Protein AF-G8FZR5-F1 (afdb_monomer_lite)

Organism: Plutella xylostella (NCBI:txid51655)

InterPro domains:
  IPR006170 Pheromone/general odorant binding protein [PF01395] (1-68)
  IPR036728 Pheromone/general odorant binding protein superfamily [G3DSA:1.10.238.20] (1-79)
  IPR036728 Pheromone/general odorant binding protein superfamily [SSF47565] (1-72)

Structure (mmCIF, N/CA/C/O backbone):
data_AF-G8FZR5-F1
#
_entry.id   AF-G8FZR5-F1
#
loop_
_atom_site.group_PDB
_atom_site.id
_atom_site.type_symbol
_atom_site.label_atom_id
_atom_site.label_alt_id
_atom_site.label_comp_id
_atom_site.label_asym_id
_atom_site.label_entity_id
_atom_site.label_seq_id
_atom_site.pdbx_PDB_ins_code
_atom_site.Cartn_x
_atom_site.Cartn_y
_atom_site.Cartn_z
_atom_site.occupancy
_atom_site.B_iso_or_equiv
_atom_site.auth_seq_id
_atom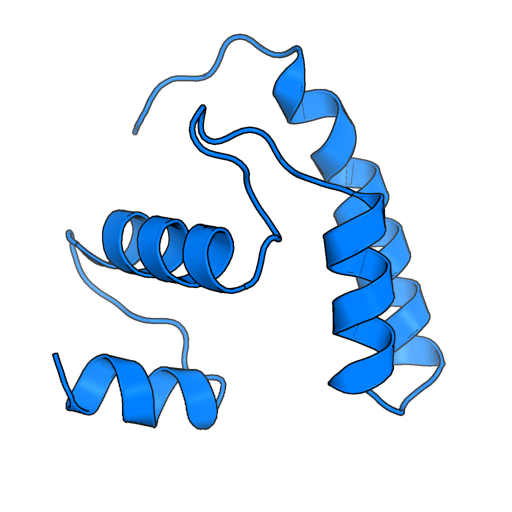_site.auth_comp_id
_atom_site.auth_asym_id
_atom_site.auth_atom_id
_atom_site.pdbx_PDB_model_num
ATOM 1 N N . THR A 1 1 ? -1.605 -16.698 -8.003 1.00 71.25 1 THR A N 1
ATOM 2 C CA . THR A 1 1 ? -2.502 -17.874 -8.056 1.00 71.25 1 THR A CA 1
ATOM 3 C C . THR A 1 1 ? -3.684 -17.660 -7.119 1.00 71.25 1 THR A C 1
ATOM 5 O O . THR A 1 1 ? -3.687 -16.674 -6.388 1.00 71.25 1 THR A O 1
ATOM 8 N N . GLU A 1 2 ? -4.709 -18.519 -7.138 1.00 78.31 2 GLU A N 1
ATOM 9 C CA . GLU A 1 2 ? -5.834 -18.412 -6.186 1.00 78.31 2 GLU A CA 1
ATOM 10 C C . GLU A 1 2 ? -5.381 -18.529 -4.722 1.00 78.31 2 GLU A C 1
ATOM 12 O O . GLU A 1 2 ? -5.915 -17.838 -3.849 1.00 78.31 2 GLU A O 1
ATOM 17 N N . ASP A 1 3 ? -4.361 -19.347 -4.460 1.00 77.06 3 ASP A N 1
ATOM 18 C CA . ASP A 1 3 ? -3.794 -19.512 -3.123 1.00 77.06 3 ASP A CA 1
ATOM 19 C C . ASP A 1 3 ? -3.080 -18.245 -2.643 1.00 77.06 3 ASP A C 1
ATOM 21 O O . ASP A 1 3 ? -3.249 -17.860 -1.487 1.00 77.06 3 ASP A O 1
ATOM 25 N N . ASP A 1 4 ? -2.393 -17.519 -3.531 1.00 65.62 4 ASP A N 1
ATOM 26 C CA . ASP A 1 4 ? -1.777 -16.226 -3.191 1.00 65.62 4 ASP A CA 1
ATOM 27 C C . ASP A 1 4 ? -2.832 -15.190 -2.769 1.00 65.62 4 ASP A C 1
ATOM 29 O O . ASP A 1 4 ? -2.626 -14.430 -1.823 1.00 65.62 4 ASP A O 1
ATOM 33 N N . ILE A 1 5 ? -4.011 -15.198 -3.407 1.00 69.12 5 ILE A N 1
ATOM 34 C CA . ILE A 1 5 ? -5.127 -14.308 -3.046 1.00 69.12 5 ILE A CA 1
ATOM 35 C C . ILE A 1 5 ? -5.716 -14.695 -1.681 1.00 69.12 5 ILE A C 1
ATOM 37 O O . ILE A 1 5 ? -5.994 -13.817 -0.858 1.00 69.12 5 ILE A O 1
ATOM 41 N N . LYS A 1 6 ? -5.909 -15.996 -1.411 1.00 78.69 6 LYS A N 1
ATOM 42 C CA . LYS A 1 6 ? -6.385 -16.476 -0.099 1.00 78.69 6 LYS A CA 1
ATOM 43 C C . LYS A 1 6 ? -5.397 -16.140 1.017 1.00 78.69 6 LYS A C 1
ATOM 45 O O . LYS A 1 6 ? -5.813 -15.638 2.061 1.00 78.69 6 LYS A O 1
ATOM 50 N N . ASN A 1 7 ? -4.111 -16.384 0.788 1.00 76.00 7 ASN A N 1
ATOM 51 C CA . ASN A 1 7 ? -3.045 -16.106 1.744 1.00 76.00 7 ASN A CA 1
ATOM 52 C C . ASN A 1 7 ? -2.958 -14.611 2.057 1.00 76.00 7 ASN A C 1
ATOM 54 O O . ASN A 1 7 ? -2.955 -14.236 3.229 1.00 76.00 7 ASN A O 1
ATOM 58 N N . LEU A 1 8 ? -3.022 -13.753 1.039 1.00 70.31 8 LEU A N 1
ATOM 59 C CA . LEU A 1 8 ? -3.000 -12.308 1.234 1.00 70.31 8 LEU A CA 1
ATOM 60 C C . LEU A 1 8 ? -4.219 -11.798 2.020 1.00 70.31 8 LEU A C 1
ATOM 62 O O . LEU A 1 8 ? -4.071 -10.969 2.917 1.00 70.31 8 LEU A O 1
ATOM 66 N N . ARG A 1 9 ? -5.426 -12.325 1.758 1.00 72.50 9 ARG A N 1
ATOM 67 C CA . ARG A 1 9 ? -6.624 -12.013 2.569 1.00 72.50 9 ARG A CA 1
ATOM 68 C C . ARG A 1 9 ? -6.465 -12.436 4.029 1.00 72.50 9 ARG A C 1
ATOM 70 O O . ARG A 1 9 ? -6.998 -11.775 4.915 1.00 72.50 9 ARG A O 1
ATOM 77 N N . ALA A 1 10 ? -5.707 -13.500 4.278 1.00 78.12 10 ALA A N 1
ATOM 78 C CA . ALA A 1 10 ? -5.310 -13.939 5.611 1.00 78.12 10 ALA A CA 1
ATOM 79 C C . ALA A 1 10 ? -4.088 -13.178 6.168 1.00 78.12 10 ALA A C 1
ATOM 81 O O . ALA A 1 10 ? -3.523 -13.599 7.175 1.00 78.12 10 ALA A O 1
ATOM 82 N N . ARG A 1 11 ? -3.676 -12.072 5.527 1.00 73.88 11 ARG A N 1
ATOM 83 C CA . ARG A 1 11 ? -2.505 -11.248 5.874 1.00 73.88 11 ARG A CA 1
ATOM 84 C C . ARG A 1 11 ? -1.177 -12.013 5.853 1.00 73.88 11 ARG A C 1
ATOM 86 O O . ARG A 1 11 ? -0.218 -11.601 6.497 1.00 73.88 11 ARG A O 1
ATOM 93 N N . LYS A 1 12 ? -1.103 -13.116 5.106 1.00 80.19 12 LYS A N 1
ATOM 94 C CA . LYS A 1 12 ? 0.158 -13.812 4.851 1.00 80.19 12 LYS A CA 1
ATOM 95 C C . LYS A 1 12 ? 0.873 -13.123 3.702 1.00 80.19 12 LYS A C 1
ATOM 97 O O . LYS A 1 12 ? 0.308 -12.966 2.618 1.00 80.19 12 LYS A O 1
ATOM 102 N N . VAL A 1 13 ? 2.107 -12.713 3.964 1.00 77.19 13 VAL A N 1
ATOM 103 C CA . VAL A 1 13 ? 2.981 -12.135 2.947 1.00 77.19 13 VAL A CA 1
ATOM 104 C C . VAL A 1 13 ? 3.313 -13.239 1.936 1.00 77.19 13 VAL A C 1
ATOM 106 O O . VAL A 1 13 ? 3.680 -14.336 2.357 1.00 77.19 13 VAL A O 1
ATOM 109 N N . PRO A 1 14 ? 3.124 -13.002 0.628 1.00 81.00 14 PRO A N 1
ATOM 110 C CA . PRO A 1 14 ? 3.508 -13.966 -0.396 1.00 81.00 14 PRO A CA 1
ATOM 111 C C . PRO A 1 14 ? 5.025 -14.203 -0.365 1.00 81.00 14 PRO A C 1
ATOM 113 O O . PRO A 1 14 ? 5.797 -13.282 -0.105 1.00 81.00 14 PRO A O 1
ATOM 116 N N . GLU A 1 15 ? 5.441 -15.434 -0.651 1.00 84.06 15 GLU A N 1
ATOM 117 C CA . GLU A 1 15 ? 6.845 -15.861 -0.669 1.00 84.06 15 GLU A CA 1
ATOM 118 C C . GLU A 1 15 ? 7.275 -16.293 -2.083 1.00 84.06 15 GLU A C 1
ATOM 120 O O . GLU A 1 15 ? 6.438 -16.574 -2.945 1.00 84.06 15 GLU A O 1
ATOM 125 N N . GLY A 1 16 ? 8.589 -16.369 -2.318 1.00 85.69 16 GLY A N 1
ATOM 126 C CA . GLY A 1 16 ? 9.184 -16.812 -3.584 1.00 85.69 16 GLY A CA 1
ATOM 127 C C . GLY A 1 16 ? 9.549 -15.680 -4.551 1.00 85.69 16 GLY A C 1
ATOM 128 O O . GLY A 1 16 ? 9.245 -14.512 -4.316 1.00 85.69 16 GLY A O 1
ATOM 129 N N . GLU A 1 17 ? 10.205 -16.037 -5.660 1.00 86.75 17 GLU A N 1
ATOM 130 C CA . GLU A 1 17 ? 10.794 -15.083 -6.622 1.00 86.75 17 GLU A CA 1
ATOM 131 C C . GLU A 1 17 ? 9.769 -14.102 -7.216 1.00 86.75 17 GLU A C 1
ATOM 133 O O . GLU A 1 17 ? 10.080 -12.941 -7.454 1.00 86.75 17 GLU A O 1
ATOM 138 N N . ASN A 1 18 ? 8.517 -14.537 -7.396 1.00 86.50 18 ASN A N 1
ATOM 139 C CA . ASN A 1 18 ? 7.452 -13.714 -7.983 1.00 86.50 18 ASN A CA 1
ATOM 140 C C . ASN A 1 18 ? 6.644 -12.901 -6.954 1.00 86.50 18 ASN A C 1
ATOM 142 O O . ASN A 1 18 ? 5.729 -12.166 -7.340 1.00 86.50 18 ASN A O 1
ATOM 146 N N . ALA A 1 19 ? 6.940 -13.021 -5.654 1.00 87.19 19 ALA A N 1
ATOM 147 C CA . ALA A 1 19 ? 6.196 -12.322 -4.607 1.00 87.19 19 ALA A CA 1
ATOM 148 C C . ALA A 1 19 ? 6.211 -10.785 -4.760 1.00 87.19 19 ALA A C 1
ATOM 150 O O . ALA A 1 19 ? 5.133 -10.189 -4.646 1.00 87.19 19 ALA A O 1
ATOM 151 N N . PRO A 1 20 ? 7.344 -10.125 -5.091 1.00 87.81 20 PRO A N 1
ATOM 152 C CA . PRO A 1 20 ? 7.365 -8.678 -5.315 1.00 87.81 20 PRO A CA 1
ATOM 153 C C . PRO A 1 20 ? 6.446 -8.251 -6.466 1.00 87.81 20 PRO A C 1
ATOM 155 O O . PRO A 1 20 ? 5.654 -7.320 -6.319 1.00 87.81 20 PRO A O 1
ATOM 158 N N . CYS A 1 21 ? 6.473 -8.978 -7.587 1.00 89.38 21 CYS A N 1
ATOM 159 C CA . CYS A 1 21 ? 5.626 -8.695 -8.746 1.00 89.38 21 CYS A CA 1
ATOM 160 C C . CYS A 1 21 ? 4.135 -8.894 -8.438 1.00 89.38 21 CYS A C 1
ATOM 162 O O . CYS A 1 21 ? 3.297 -8.102 -8.874 1.00 89.38 21 CYS A O 1
ATOM 164 N N . PHE A 1 22 ? 3.788 -9.926 -7.662 1.00 88.31 22 PHE A N 1
ATOM 165 C CA . PHE A 1 22 ? 2.410 -10.150 -7.227 1.00 88.31 22 PHE A CA 1
ATOM 166 C C . PHE A 1 22 ? 1.909 -9.019 -6.316 1.00 88.31 22 PHE A C 1
ATOM 168 O O . PHE A 1 22 ? 0.808 -8.504 -6.533 1.00 88.31 22 PHE A O 1
ATOM 175 N N . LEU A 1 23 ? 2.721 -8.585 -5.344 1.00 88.62 23 LEU A N 1
ATOM 176 C CA . LEU A 1 23 ? 2.388 -7.452 -4.475 1.00 88.62 23 LEU A CA 1
ATOM 177 C C . LEU A 1 23 ? 2.232 -6.157 -5.271 1.00 88.62 23 LEU A C 1
ATOM 179 O O . LEU A 1 23 ? 1.255 -5.445 -5.058 1.00 88.62 23 LEU A O 1
ATOM 183 N N . ALA A 1 24 ? 3.121 -5.887 -6.230 1.00 91.25 24 ALA A N 1
ATOM 184 C CA . ALA A 1 24 ? 3.011 -4.724 -7.106 1.00 91.25 24 ALA A CA 1
ATOM 185 C C . ALA A 1 24 ? 1.701 -4.737 -7.917 1.00 91.25 24 ALA A C 1
ATOM 187 O O . ALA A 1 24 ? 0.975 -3.742 -7.944 1.00 91.25 24 ALA A O 1
ATOM 188 N N . CYS A 1 25 ? 1.349 -5.874 -8.524 1.00 91.50 25 CYS A N 1
ATOM 189 C CA . CYS A 1 25 ? 0.100 -6.036 -9.275 1.00 91.50 25 CYS A CA 1
ATOM 190 C C . CYS A 1 25 ? -1.139 -5.776 -8.401 1.00 91.50 25 CYS A C 1
ATOM 192 O O . CYS A 1 25 ? -2.063 -5.049 -8.784 1.00 91.50 25 CYS A O 1
ATOM 194 N N . MET A 1 26 ? -1.145 -6.329 -7.190 1.00 90.62 26 MET A N 1
ATOM 195 C CA . MET A 1 26 ? -2.247 -6.148 -6.255 1.00 90.62 26 MET A CA 1
ATOM 196 C C . MET A 1 26 ? -2.324 -4.705 -5.746 1.00 90.62 26 MET A C 1
ATOM 198 O O . MET A 1 26 ? -3.392 -4.105 -5.832 1.00 90.62 26 MET A O 1
ATOM 202 N N . PHE A 1 27 ? -1.208 -4.115 -5.307 1.00 92.44 27 PHE A N 1
ATOM 203 C CA . PHE A 1 27 ? -1.141 -2.724 -4.844 1.00 92.44 27 PHE A CA 1
ATOM 204 C C . PHE A 1 27 ? -1.577 -1.728 -5.909 1.00 92.44 27 PHE A C 1
ATOM 206 O O . PHE A 1 27 ? -2.251 -0.754 -5.579 1.00 92.44 27 PHE A O 1
ATOM 213 N N . ARG A 1 28 ? -1.274 -1.998 -7.178 1.00 95.44 28 ARG A N 1
ATOM 214 C CA . ARG A 1 28 ? -1.794 -1.220 -8.300 1.00 95.44 28 ARG A CA 1
ATOM 215 C C . ARG A 1 28 ? -3.307 -1.330 -8.424 1.00 95.44 28 ARG A C 1
ATOM 217 O O . ARG A 1 28 ? -3.993 -0.323 -8.544 1.00 95.44 28 ARG A O 1
ATOM 224 N N . SER A 1 29 ? -3.835 -2.548 -8.312 1.00 92.44 29 SER A N 1
ATOM 225 C CA . SER A 1 29 ? -5.277 -2.812 -8.398 1.00 92.44 29 SER A CA 1
ATOM 226 C C . SER A 1 29 ? -6.081 -2.113 -7.296 1.00 92.44 29 SER A C 1
ATOM 228 O O . SER A 1 29 ? -7.229 -1.741 -7.522 1.00 92.44 29 SER A O 1
ATOM 230 N N . ILE A 1 30 ? -5.488 -1.921 -6.112 1.00 91.31 30 ILE A N 1
ATOM 231 C CA . ILE A 1 30 ? -6.116 -1.220 -4.977 1.00 91.31 30 ILE A CA 1
ATOM 232 C C . ILE A 1 30 ? -5.656 0.240 -4.825 1.00 91.31 30 ILE A C 1
ATOM 234 O O . ILE A 1 30 ? -6.034 0.900 -3.860 1.00 91.31 30 ILE A O 1
ATOM 238 N N . GLY A 1 31 ? -4.858 0.751 -5.769 1.00 93.56 31 GLY A N 1
ATOM 239 C CA . GLY A 1 31 ? -4.475 2.161 -5.853 1.00 93.56 31 GLY A CA 1
ATOM 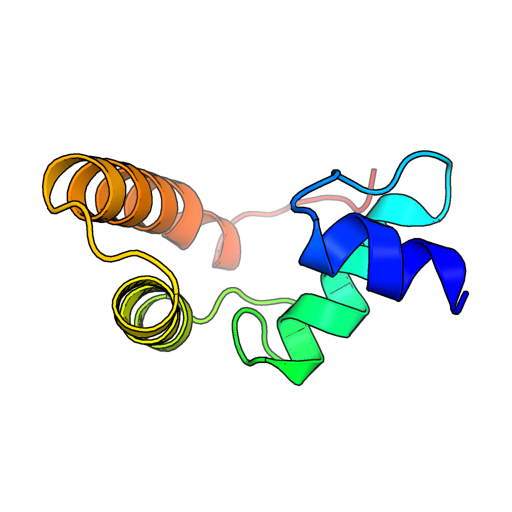240 C C . GLY A 1 31 ? -3.402 2.633 -4.866 1.00 93.56 31 GLY A C 1
ATOM 241 O O . GLY A 1 31 ? -3.278 3.840 -4.672 1.00 93.56 31 GLY A O 1
ATOM 242 N N . ILE A 1 32 ? -2.634 1.724 -4.251 1.00 94.06 32 ILE A N 1
ATOM 243 C CA . ILE A 1 32 ? -1.483 2.058 -3.387 1.00 94.06 32 ILE A CA 1
ATOM 244 C C . ILE A 1 32 ? -0.276 2.514 -4.219 1.00 94.06 32 ILE A C 1
ATOM 246 O O . ILE A 1 32 ? 0.468 3.387 -3.779 1.00 94.06 32 ILE A O 1
ATOM 250 N N . ILE A 1 33 ? -0.083 1.944 -5.410 1.00 94.00 33 ILE A N 1
ATOM 251 C CA . ILE A 1 33 ? 0.910 2.401 -6.394 1.00 94.00 33 ILE A CA 1
ATOM 252 C C . ILE A 1 33 ? 0.222 2.690 -7.730 1.00 94.00 33 ILE A C 1
ATOM 254 O O . ILE A 1 33 ? -0.804 2.083 -8.035 1.00 94.00 33 ILE A O 1
ATOM 258 N N . ASP A 1 34 ? 0.777 3.601 -8.525 1.00 9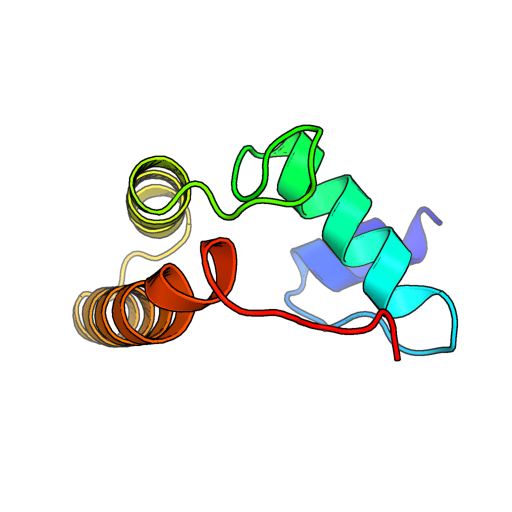4.50 34 ASP A N 1
ATOM 259 C CA . ASP A 1 34 ? 0.264 3.927 -9.858 1.00 94.50 34 ASP A CA 1
ATOM 260 C C . ASP A 1 34 ? 0.861 3.043 -10.966 1.00 94.50 34 ASP A C 1
ATOM 262 O O . ASP A 1 34 ? 1.619 2.095 -10.719 1.00 94.50 34 ASP A O 1
ATOM 266 N N . ASP A 1 35 ? 0.539 3.384 -12.219 1.00 94.38 35 ASP A N 1
ATOM 267 C CA . ASP A 1 35 ? 1.010 2.625 -13.369 1.00 94.38 35 ASP A CA 1
ATOM 268 C C . ASP A 1 35 ? 2.528 2.685 -13.601 1.00 94.38 35 ASP A C 1
ATOM 270 O O . ASP A 1 35 ? 3.108 1.808 -14.249 1.00 94.38 35 ASP A O 1
ATOM 274 N N . LYS A 1 36 ? 3.184 3.687 -13.021 1.00 91.06 36 LYS A N 1
ATOM 275 C CA . LYS A 1 36 ? 4.631 3.887 -13.066 1.00 91.06 36 LYS A CA 1
ATOM 276 C C . LYS A 1 36 ? 5.339 3.224 -11.883 1.00 91.06 36 LYS A C 1
ATOM 278 O O . LYS A 1 36 ? 6.558 3.300 -11.804 1.00 91.06 36 LYS A O 1
ATOM 283 N N . GLY A 1 37 ? 4.593 2.568 -10.989 1.00 89.56 37 GLY A N 1
ATOM 284 C CA . GLY A 1 37 ? 5.131 1.969 -9.768 1.00 89.56 37 GLY A CA 1
ATOM 285 C C . GLY A 1 37 ? 5.346 2.975 -8.637 1.00 89.56 37 GLY A C 1
ATOM 286 O O . GLY A 1 37 ? 5.968 2.628 -7.639 1.00 89.56 37 GLY A O 1
ATOM 287 N N . LEU A 1 38 ? 4.824 4.200 -8.763 1.00 91.94 38 LEU A N 1
ATOM 288 C CA . LEU A 1 38 ? 4.998 5.256 -7.771 1.00 91.94 38 LEU A CA 1
ATOM 289 C C . LEU A 1 38 ? 3.926 5.166 -6.690 1.00 91.94 38 LEU A C 1
ATOM 291 O O . LEU A 1 38 ? 2.730 5.051 -6.976 1.00 91.94 38 LEU A O 1
ATOM 295 N N . MET A 1 39 ? 4.351 5.280 -5.436 1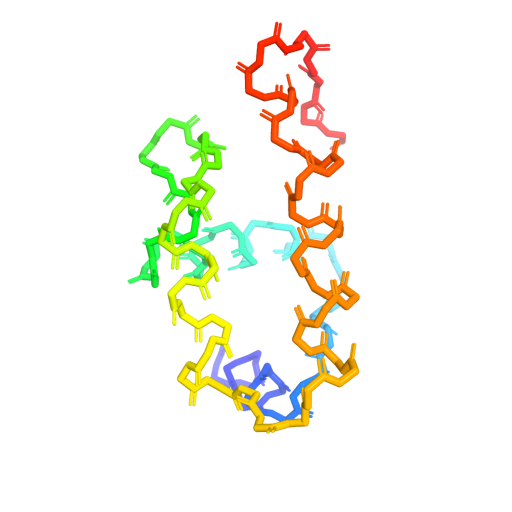.00 92.88 39 MET A N 1
ATOM 296 C CA . MET A 1 39 ? 3.471 5.216 -4.277 1.00 92.88 39 MET A CA 1
ATOM 297 C C . MET A 1 39 ? 2.486 6.387 -4.246 1.00 92.88 39 MET A C 1
ATOM 299 O O . MET A 1 39 ? 2.880 7.547 -4.360 1.00 92.88 39 MET A O 1
ATOM 303 N N . GLN A 1 40 ? 1.212 6.073 -4.028 1.00 95.62 40 GLN A N 1
ATOM 304 C CA . GLN A 1 40 ? 0.111 7.018 -3.861 1.00 95.62 40 GLN A CA 1
ATOM 305 C C . GLN A 1 40 ? -0.203 7.141 -2.366 1.00 95.62 40 GLN A C 1
ATOM 307 O O . GLN A 1 40 ? -1.036 6.411 -1.820 1.00 95.62 40 GLN A O 1
ATOM 312 N N . LYS A 1 41 ? 0.524 8.031 -1.681 1.00 93.94 41 LYS A N 1
ATOM 313 C CA . LYS A 1 41 ? 0.507 8.170 -0.215 1.00 93.94 41 LYS A CA 1
ATOM 314 C C . LYS A 1 41 ? -0.909 8.335 0.338 1.00 93.94 41 LYS A C 1
ATOM 316 O O . LYS A 1 41 ? -1.298 7.628 1.265 1.00 93.94 41 LYS A O 1
ATOM 321 N N . GLU A 1 42 ? -1.674 9.259 -0.228 1.00 94.56 42 GLU A N 1
ATOM 322 C CA . GLU A 1 42 ? -3.017 9.605 0.230 1.00 94.56 42 GLU A CA 1
ATOM 323 C C . GLU A 1 42 ? -3.968 8.414 0.074 1.00 94.56 42 GLU A C 1
ATOM 325 O O . GLU A 1 42 ? -4.659 8.050 1.024 1.00 94.56 42 GLU A O 1
ATOM 330 N N . ASN A 1 43 ? -3.930 7.739 -1.077 1.00 95.56 43 ASN A N 1
ATOM 331 C CA . ASN A 1 43 ? -4.742 6.548 -1.329 1.00 95.56 43 ASN A CA 1
ATOM 332 C C . ASN A 1 43 ? -4.415 5.422 -0.341 1.00 95.56 43 ASN A C 1
ATOM 334 O O . ASN A 1 43 ? -5.322 4.776 0.183 1.00 95.56 43 ASN A O 1
ATOM 338 N N . ALA A 1 44 ? -3.127 5.200 -0.060 1.00 94.31 44 ALA A N 1
ATOM 339 C CA . ALA A 1 44 ? -2.688 4.182 0.889 1.00 94.31 44 ALA A CA 1
ATOM 340 C C . ALA A 1 44 ? -3.185 4.472 2.317 1.00 94.31 44 ALA A C 1
ATOM 342 O O . ALA A 1 44 ? -3.648 3.558 3.003 1.00 94.31 44 ALA A O 1
ATOM 343 N N . LEU A 1 45 ? -3.154 5.738 2.751 1.00 94.88 45 LEU A N 1
ATOM 344 C CA . LEU A 1 45 ? -3.675 6.159 4.057 1.00 94.88 45 LEU A CA 1
ATOM 345 C C . LEU A 1 45 ? -5.197 6.011 4.153 1.00 94.88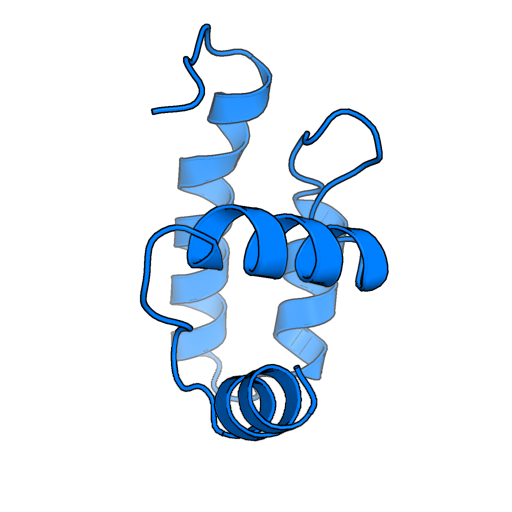 45 LEU A C 1
ATOM 347 O O . LEU A 1 45 ? -5.704 5.535 5.171 1.00 94.88 45 LEU A O 1
ATOM 351 N N . GLU A 1 46 ? -5.934 6.395 3.110 1.00 95.31 46 GLU A N 1
ATOM 352 C CA . GLU A 1 46 ? -7.390 6.228 3.083 1.00 95.31 46 GLU A CA 1
ATOM 353 C C . GLU A 1 46 ? -7.780 4.750 3.099 1.00 95.31 46 GLU A C 1
ATOM 355 O O . GLU A 1 46 ? -8.632 4.342 3.891 1.00 95.31 46 GLU A O 1
ATOM 360 N N . LEU A 1 47 ? -7.093 3.913 2.318 1.00 93.56 47 LEU A N 1
ATOM 361 C CA . LEU A 1 47 ? -7.335 2.477 2.334 1.00 93.56 47 LEU A CA 1
ATOM 362 C C . LEU A 1 47 ? -7.017 1.864 3.704 1.00 93.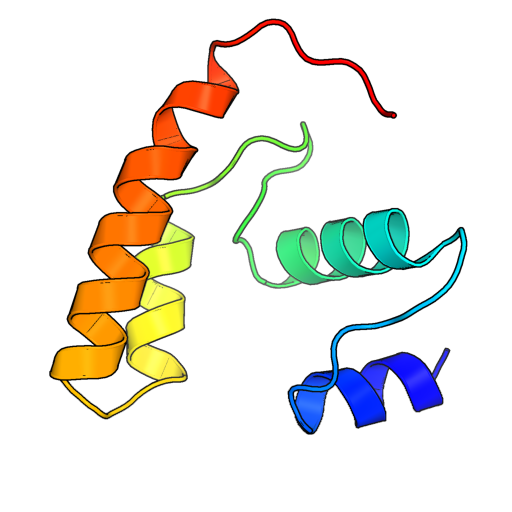56 47 LEU A C 1
ATOM 364 O O . LEU A 1 47 ? -7.807 1.055 4.197 1.00 93.56 47 LEU A O 1
ATOM 368 N N . ALA A 1 48 ? -5.934 2.283 4.366 1.00 93.06 48 ALA A N 1
ATOM 369 C CA . ALA A 1 48 ? -5.593 1.807 5.706 1.00 93.06 48 ALA A CA 1
ATOM 370 C C . ALA A 1 48 ? -6.740 2.034 6.709 1.00 93.06 48 ALA A C 1
ATOM 372 O O . ALA A 1 48 ? -7.098 1.111 7.437 1.00 93.06 48 ALA A O 1
ATOM 373 N N . LYS A 1 49 ? -7.406 3.197 6.682 1.00 94.12 49 LYS A N 1
ATOM 374 C CA . LYS A 1 49 ? -8.576 3.494 7.541 1.00 94.12 49 LYS A CA 1
ATOM 375 C C . LYS A 1 49 ? -9.778 2.577 7.273 1.00 94.12 49 LYS A C 1
ATOM 377 O O . LYS A 1 49 ? -10.612 2.342 8.155 1.00 94.12 49 LYS A O 1
ATOM 382 N N . THR A 1 50 ? -9.899 2.047 6.055 1.00 91.81 50 THR A N 1
ATOM 383 C CA . THR A 1 50 ? -10.966 1.087 5.730 1.00 91.81 50 THR A CA 1
ATOM 384 C C . THR A 1 50 ? -10.662 -0.313 6.267 1.00 91.81 50 THR A C 1
ATOM 386 O O . THR A 1 50 ? -11.578 -0.969 6.771 1.00 91.81 50 THR A O 1
ATOM 389 N N . VAL A 1 51 ? -9.390 -0.730 6.225 1.00 89.81 51 VAL A N 1
ATOM 390 C CA . VAL A 1 51 ? -8.923 -2.088 6.558 1.00 89.81 51 VAL A CA 1
ATOM 391 C C . VAL A 1 51 ? -8.639 -2.265 8.050 1.00 89.81 51 VAL A C 1
ATOM 393 O O . VAL A 1 51 ? -8.977 -3.302 8.624 1.00 89.81 51 VAL A O 1
ATOM 396 N N . PHE A 1 52 ? -8.033 -1.265 8.684 1.00 91.00 52 PHE A N 1
ATOM 397 C CA . PHE A 1 52 ? -7.636 -1.286 10.088 1.00 91.00 52 PHE A CA 1
ATOM 398 C C . PHE A 1 52 ? -8.586 -0.414 10.912 1.00 91.00 52 PHE A C 1
ATOM 400 O O . PHE A 1 52 ? -9.126 0.582 10.428 1.00 91.00 52 PHE A O 1
ATOM 407 N N . LYS A 1 53 ? -8.845 -0.828 12.154 1.00 91.44 53 LYS A N 1
ATOM 408 C CA . LYS A 1 53 ? -9.741 -0.119 13.086 1.00 91.44 53 LYS A CA 1
ATOM 409 C C . LYS A 1 53 ? -9.027 0.356 14.340 1.00 91.44 53 LYS A C 1
ATOM 411 O O . LYS A 1 53 ? -9.530 1.259 15.000 1.00 91.44 53 LYS A O 1
ATOM 416 N N . ASP A 1 54 ? -7.884 -0.245 14.647 1.00 96.00 54 ASP A N 1
ATOM 417 C CA . ASP A 1 54 ? -7.099 0.118 15.810 1.00 96.00 54 ASP A CA 1
ATOM 418 C C . ASP A 1 54 ? -6.356 1.451 15.569 1.00 96.00 54 ASP A C 1
ATOM 420 O O . ASP A 1 54 ? -5.652 1.588 14.561 1.00 96.00 54 ASP A O 1
ATOM 424 N N . PRO A 1 55 ? -6.525 2.461 16.443 1.00 94.81 55 PRO A N 1
ATOM 425 C CA . PRO A 1 55 ? -5.891 3.765 16.267 1.00 94.81 55 PRO A CA 1
ATOM 426 C C . PRO A 1 55 ? -4.361 3.740 16.354 1.00 94.81 55 PRO A C 1
ATOM 428 O O . PRO A 1 55 ? -3.709 4.556 15.699 1.00 94.81 55 PRO A O 1
ATOM 431 N N . GLU A 1 56 ? -3.781 2.839 17.150 1.00 96.31 56 GLU A N 1
ATOM 432 C CA . GLU A 1 56 ? -2.328 2.719 17.283 1.00 96.31 56 GLU A CA 1
ATOM 433 C C . GLU A 1 56 ? -1.734 2.060 16.034 1.00 96.31 56 GLU A C 1
ATOM 435 O O . GLU A 1 56 ? -0.757 2.572 15.482 1.00 96.31 56 GLU A O 1
ATOM 440 N N . GLU A 1 57 ? -2.375 1.010 15.507 1.00 94.50 57 GLU A N 1
ATOM 441 C CA . GLU A 1 57 ? -2.023 0.415 14.212 1.00 94.50 57 GLU A CA 1
ATOM 442 C C . GLU A 1 57 ? -2.104 1.443 13.082 1.00 94.50 57 GLU A C 1
ATOM 444 O O . GLU A 1 57 ? -1.172 1.568 12.288 1.00 94.50 57 GLU A O 1
ATOM 449 N N . LEU A 1 58 ? -3.183 2.230 13.026 1.00 96.06 58 LEU A N 1
ATOM 450 C CA . LEU A 1 58 ? -3.344 3.274 12.013 1.00 96.06 58 LEU A CA 1
ATOM 451 C C . LEU A 1 58 ? -2.247 4.336 12.098 1.00 96.06 58 LEU A C 1
ATOM 453 O O . LEU A 1 58 ? -1.765 4.793 11.061 1.00 96.06 58 LEU A O 1
ATOM 457 N N . LYS A 1 59 ? -1.828 4.710 13.311 1.00 96.75 59 LYS A N 1
ATOM 458 C CA . LYS A 1 59 ? -0.713 5.638 13.507 1.00 96.75 59 LYS A CA 1
ATOM 459 C C . LYS A 1 59 ? 0.601 5.044 13.000 1.00 96.75 59 LYS A C 1
ATOM 461 O O . LYS A 1 59 ? 1.288 5.699 12.223 1.00 96.75 59 LYS A O 1
ATOM 466 N N . MET A 1 60 ? 0.914 3.801 13.366 1.00 96.94 60 MET A N 1
ATOM 467 C CA . MET A 1 60 ? 2.127 3.118 12.897 1.00 96.94 60 MET A CA 1
ATOM 468 C C . MET A 1 60 ? 2.161 2.992 11.370 1.00 96.94 60 MET A C 1
ATOM 470 O O . MET A 1 60 ? 3.188 3.256 10.746 1.00 96.94 60 MET A O 1
ATOM 474 N N . ILE A 1 61 ? 1.030 2.638 10.756 1.00 94.88 61 ILE A N 1
ATOM 475 C CA . ILE A 1 61 ? 0.898 2.552 9.298 1.00 94.88 61 ILE A CA 1
ATOM 476 C C . ILE A 1 61 ? 1.103 3.926 8.658 1.00 94.88 61 ILE A C 1
ATOM 478 O O . ILE A 1 61 ? 1.802 4.031 7.651 1.00 94.88 61 ILE A O 1
ATOM 482 N N . ALA A 1 62 ? 0.527 4.984 9.234 1.00 95.44 62 ALA A N 1
ATOM 483 C CA . ALA A 1 62 ? 0.675 6.333 8.707 1.00 95.44 62 ALA A CA 1
ATOM 484 C C . ALA A 1 62 ? 2.125 6.831 8.770 1.00 95.44 62 ALA A C 1
ATOM 486 O O . ALA A 1 62 ? 2.623 7.380 7.784 1.00 95.44 62 ALA A O 1
ATOM 487 N N . ASP A 1 63 ? 2.807 6.591 9.890 1.00 96.38 63 ASP A N 1
ATOM 488 C CA . ASP A 1 63 ? 4.216 6.943 10.073 1.00 96.38 63 ASP A CA 1
ATOM 489 C C . ASP A 1 63 ? 5.108 6.176 9.080 1.00 96.38 63 ASP A C 1
ATOM 491 O O . ASP A 1 63 ? 5.992 6.765 8.453 1.00 96.38 63 ASP A O 1
ATOM 495 N N . TYR A 1 64 ? 4.828 4.886 8.857 1.00 94.38 64 TYR A N 1
ATOM 496 C CA . TYR A 1 64 ? 5.549 4.061 7.885 1.00 94.38 64 TYR A CA 1
ATOM 497 C C . TYR A 1 64 ? 5.316 4.512 6.435 1.00 94.38 64 TYR A C 1
ATOM 499 O O . TYR A 1 64 ? 6.256 4.705 5.671 1.00 94.38 64 TYR A O 1
ATOM 507 N N . ILE A 1 65 ? 4.064 4.764 6.048 1.00 93.75 65 ILE A N 1
ATOM 508 C CA . ILE A 1 65 ? 3.740 5.300 4.719 1.00 93.75 65 ILE A CA 1
ATOM 509 C C . ILE A 1 65 ? 4.423 6.657 4.504 1.00 93.75 65 ILE A C 1
ATOM 511 O O . ILE A 1 65 ? 4.919 6.950 3.413 1.00 93.75 65 ILE A O 1
ATOM 515 N N . HIS A 1 66 ? 4.479 7.498 5.540 1.00 93.19 66 HIS A N 1
ATOM 516 C CA . HIS A 1 66 ? 5.185 8.766 5.451 1.00 93.19 66 HIS A CA 1
ATOM 517 C C . HIS A 1 66 ? 6.686 8.561 5.224 1.00 93.19 66 HIS A C 1
ATOM 519 O O . HIS A 1 66 ? 7.237 9.225 4.337 1.00 93.19 66 HIS A O 1
ATOM 525 N N . SER A 1 67 ? 7.339 7.665 5.965 1.00 92.06 67 SER A N 1
ATOM 526 C CA . SER A 1 67 ? 8.772 7.414 5.793 1.00 92.06 67 SER A CA 1
ATOM 527 C C . SER A 1 67 ? 9.101 6.833 4.415 1.00 92.06 67 SER A C 1
ATOM 529 O O . SER A 1 67 ? 10.144 7.164 3.869 1.00 92.06 67 SER A O 1
ATOM 531 N N . CYS A 1 68 ? 8.200 6.068 3.792 1.00 88.44 68 CYS A N 1
ATOM 532 C CA . CYS A 1 68 ? 8.407 5.520 2.446 1.00 88.44 68 CYS A CA 1
ATOM 533 C C . CYS A 1 68 ? 8.111 6.506 1.302 1.00 88.44 68 CYS A C 1
ATOM 535 O O . CYS A 1 68 ? 8.567 6.300 0.180 1.00 88.44 68 CYS A O 1
ATOM 537 N N . SER A 1 69 ? 7.365 7.587 1.549 1.00 87.31 69 SER A N 1
ATOM 538 C CA . SER A 1 69 ? 6.885 8.472 0.473 1.00 87.31 69 SER A CA 1
ATOM 539 C C . SER A 1 69 ? 7.981 9.206 -0.316 1.00 87.31 69 SER A C 1
ATOM 541 O O . SER A 1 69 ? 7.734 9.603 -1.454 1.00 87.31 69 SER A O 1
ATOM 543 N N . HIS A 1 70 ? 9.193 9.354 0.235 1.00 91.12 70 HIS A N 1
ATOM 544 C CA . HIS A 1 70 ? 10.308 9.990 -0.481 1.00 91.12 70 HIS A CA 1
ATOM 545 C C . HIS A 1 70 ? 10.889 9.105 -1.599 1.00 91.12 70 HIS A C 1
ATOM 547 O O . HIS A 1 70 ? 11.538 9.621 -2.507 1.00 91.12 70 HIS A O 1
ATOM 553 N N . ILE A 1 71 ? 10.631 7.790 -1.574 1.00 90.88 71 ILE A N 1
ATOM 554 C CA . ILE A 1 71 ? 11.223 6.815 -2.507 1.00 90.88 71 ILE A CA 1
ATOM 555 C C . ILE A 1 71 ? 10.829 7.107 -3.959 1.00 90.88 71 ILE A C 1
ATOM 557 O O . ILE A 1 71 ? 11.606 6.845 -4.869 1.00 90.88 71 ILE A O 1
ATOM 561 N N . ASN A 1 72 ? 9.676 7.740 -4.191 1.00 91.94 72 ASN A N 1
ATOM 562 C CA . ASN A 1 72 ? 9.245 8.146 -5.532 1.00 91.94 72 ASN A CA 1
ATOM 563 C C . ASN A 1 72 ? 10.235 9.089 -6.246 1.00 91.94 72 ASN A C 1
ATOM 565 O O . ASN A 1 72 ? 10.175 9.210 -7.468 1.00 91.94 72 ASN A O 1
ATOM 569 N N . SER A 1 73 ? 11.102 9.786 -5.504 1.00 92.12 73 SER A N 1
ATOM 570 C CA . SER A 1 73 ? 12.141 10.669 -6.053 1.00 92.12 73 SER A CA 1
ATOM 571 C C . SER A 1 73 ? 13.554 10.085 -5.989 1.00 92.12 73 SER A C 1
ATOM 573 O O . SER A 1 73 ? 14.496 10.742 -6.427 1.00 92.12 73 SER A O 1
ATOM 575 N N . GLU A 1 74 ? 13.715 8.878 -5.452 1.00 91.19 74 GLU A N 1
ATOM 576 C CA . GLU A 1 74 ? 15.015 8.225 -5.327 1.00 91.19 74 GLU A CA 1
ATOM 577 C C . GLU A 1 74 ? 15.338 7.395 -6.571 1.00 91.19 74 GLU A C 1
ATOM 579 O O . GLU A 1 74 ? 14.464 6.792 -7.196 1.00 91.19 74 GLU A O 1
ATOM 584 N N . ALA A 1 75 ? 16.624 7.314 -6.908 1.00 88.56 75 ALA A N 1
ATOM 585 C CA . ALA A 1 75 ? 17.094 6.333 -7.874 1.00 88.56 75 ALA A CA 1
ATOM 586 C C . ALA A 1 75 ? 17.155 4.957 -7.194 1.00 88.56 75 ALA A C 1
ATOM 588 O O . ALA A 1 75 ? 17.997 4.724 -6.326 1.00 88.56 75 ALA A O 1
ATOM 589 N N . VAL A 1 76 ? 16.266 4.050 -7.596 1.00 84.75 76 VAL A N 1
ATOM 590 C CA . VAL A 1 76 ? 16.207 2.667 -7.103 1.00 84.75 76 VAL A CA 1
ATOM 591 C C . VAL A 1 76 ? 16.453 1.673 -8.241 1.00 84.75 76 VAL A C 1
ATOM 593 O O . VAL A 1 76 ? 16.329 2.021 -9.415 1.00 84.75 76 VAL A O 1
ATOM 596 N N . SER A 1 77 ? 16.822 0.441 -7.891 1.00 79.38 77 SER A N 1
ATOM 597 C CA . SER A 1 77 ? 16.905 -0.690 -8.821 1.00 79.38 77 SER A CA 1
ATOM 598 C C . SER A 1 77 ? 15.851 -1.717 -8.440 1.00 79.38 77 SER A C 1
ATOM 600 O O . SER A 1 77 ? 15.651 -1.968 -7.250 1.00 79.38 77 SER A O 1
ATOM 602 N N . ASP A 1 78 ? 15.239 -2.343 -9.441 1.00 68.88 78 ASP A N 1
ATOM 603 C CA . ASP A 1 78 ? 14.526 -3.600 -9.239 1.00 68.88 78 ASP A CA 1
ATOM 604 C C . ASP A 1 78 ? 15.595 -4.636 -8.855 1.00 68.88 78 ASP A C 1
ATOM 606 O O . ASP A 1 78 ? 16.567 -4.822 -9.594 1.00 68.88 78 ASP A O 1
ATOM 610 N N . GLY A 1 79 ? 15.513 -5.136 -7.619 1.00 60.44 79 GLY A N 1
ATOM 611 C CA . GLY A 1 79 ? 16.513 -6.019 -7.005 1.00 60.44 79 GLY A CA 1
ATOM 612 C C . GLY A 1 79 ? 16.598 -7.395 -7.644 1.00 60.44 79 GLY A C 1
ATOM 613 O O . GLY A 1 79 ? 15.588 -7.842 -8.231 1.00 60.44 79 GLY A O 1
#

Sequence (79 aa):
TEDDIKNLRARKVPEGENAPCFLACMFRSIGIIDDKGLMQKENALELAKTVFKDPEELKMIADYIHSCSHINSEAVSDG

Secondary structure (DSSP, 8-state):
-HHHHHHHHTTPPP-STTHHHHHHHHHHHTTSB-TTS-B-HHHHHHHHHHH---HHHHHHHHHHHHHHGGGGGS-----

Foldseek 3Di:
DVVCVVCVVVVHQDDDPCSVVVVLVVCCVQVQADPVRAGDLVSQLVVCVVVDDDPVVSVVSNVVSVVCNCCNVDDDDPD

Radius of gyration: 13.37 Å; chains: 1; bounding box: 28×30×31 Å

pLDDT: mean 88.23, std 8.36, range [60.44, 96.94]